Protein AF-G8X7K1-F1 (afdb_monomer_lite)

Organism: Flavobacterium columnare (strain ATCC 49512 / CIP 103533 / TG 44/87) (NCBI:txid1041826)

Sequence (71 aa):
MENQAIIKAKSENKTHIPQILPNGDSPKQLLAKHRYLLYKSRQKWTINQQERAEILFELYPEIKTAYHLSQ

Structure (mmCIF, N/CA/C/O backbone):
data_AF-G8X7K1-F1
#
_entry.id   AF-G8X7K1-F1
#
loop_
_atom_site.group_PDB
_atom_site.id
_atom_site.type_symbol
_atom_site.label_atom_id
_atom_site.label_alt_id
_atom_site.label_comp_id
_atom_site.label_asym_id
_atom_site.label_entity_id
_atom_site.label_seq_id
_atom_site.pdbx_PDB_ins_code
_atom_site.Cartn_x
_atom_site.Cartn_y
_atom_site.Cartn_z
_atom_site.occupancy
_atom_site.B_iso_or_equiv
_atom_site.auth_seq_id
_atom_site.auth_comp_id
_atom_site.auth_asym_id
_atom_site.auth_atom_id
_atom_site.pdbx_PDB_model_num
ATOM 1 N N . MET A 1 1 ? -14.045 -1.773 3.516 1.00 77.06 1 MET A N 1
ATOM 2 C CA . MET A 1 1 ? -12.821 -0.958 3.298 1.00 77.06 1 MET A CA 1
ATOM 3 C C . MET A 1 1 ? -12.334 -0.355 4.612 1.00 77.06 1 MET A C 1
ATOM 5 O O . MET A 1 1 ? -13.164 -0.041 5.455 1.00 77.06 1 MET A O 1
ATOM 9 N N . GLU A 1 2 ? -11.024 -0.140 4.777 1.00 84.50 2 GLU A N 1
ATOM 10 C CA . GLU A 1 2 ? -10.404 0.411 6.005 1.00 84.50 2 GLU A CA 1
ATOM 11 C C . GLU A 1 2 ? -11.080 1.710 6.495 1.00 84.50 2 GLU A C 1
ATOM 13 O O . GLU A 1 2 ? -11.350 1.867 7.680 1.00 84.50 2 GLU A O 1
ATOM 18 N N . ASN A 1 3 ? -11.490 2.601 5.583 1.00 86.94 3 ASN A N 1
ATOM 19 C CA . ASN A 1 3 ? -12.238 3.813 5.946 1.00 86.94 3 ASN A CA 1
ATOM 20 C C . ASN A 1 3 ? -13.567 3.517 6.670 1.00 86.94 3 ASN A C 1
ATOM 22 O O . ASN A 1 3 ? -13.920 4.233 7.601 1.00 86.94 3 ASN A O 1
ATOM 26 N N . GLN A 1 4 ? -14.294 2.465 6.279 1.00 89.44 4 GLN A N 1
ATOM 27 C CA . GLN A 1 4 ? -15.538 2.067 6.952 1.00 89.44 4 GLN A CA 1
ATOM 28 C C . GLN A 1 4 ? -15.253 1.524 8.356 1.00 89.44 4 GLN A C 1
ATOM 30 O O . GLN A 1 4 ? -15.993 1.830 9.286 1.00 89.44 4 GLN A O 1
ATOM 35 N N . ALA A 1 5 ? -14.161 0.772 8.525 1.00 88.75 5 ALA A N 1
ATOM 36 C CA . ALA A 1 5 ? -13.732 0.287 9.834 1.00 88.75 5 ALA A CA 1
ATOM 37 C C . ALA A 1 5 ? -13.341 1.450 10.763 1.00 88.75 5 ALA A C 1
ATOM 39 O O . ALA A 1 5 ? -13.724 1.453 11.931 1.00 88.75 5 ALA A O 1
ATOM 40 N N . ILE A 1 6 ? -12.669 2.482 10.238 1.00 90.00 6 ILE A N 1
ATOM 41 C CA . ILE A 1 6 ? -12.365 3.717 10.979 1.00 90.00 6 ILE A CA 1
ATOM 42 C C . ILE A 1 6 ? -13.650 4.448 11.387 1.00 90.00 6 ILE A C 1
ATOM 44 O O . ILE A 1 6 ? -13.776 4.855 12.539 1.00 90.00 6 ILE A O 1
ATOM 48 N N . ILE A 1 7 ? -14.600 4.625 10.461 1.00 93.25 7 ILE A N 1
ATOM 49 C CA . ILE A 1 7 ? -15.882 5.293 10.746 1.00 93.25 7 ILE A CA 1
ATOM 50 C C . ILE A 1 7 ? -16.648 4.533 11.835 1.00 93.25 7 ILE A C 1
ATOM 52 O O . ILE A 1 7 ? -17.111 5.147 12.794 1.00 93.25 7 ILE A O 1
ATOM 56 N N . LYS A 1 8 ? -16.714 3.201 11.733 1.00 93.19 8 LYS A N 1
ATOM 57 C CA . LYS A 1 8 ? -17.362 2.346 12.731 1.00 93.19 8 LYS A CA 1
ATOM 58 C C . LYS A 1 8 ? -16.690 2.460 14.102 1.00 93.19 8 LYS A C 1
ATOM 60 O O . LYS A 1 8 ? -17.371 2.725 15.086 1.00 93.19 8 LYS A O 1
ATOM 65 N N . ALA A 1 9 ? -15.364 2.341 14.171 1.00 92.25 9 ALA A N 1
ATOM 66 C CA . ALA A 1 9 ? -14.626 2.464 15.428 1.00 92.25 9 ALA A CA 1
ATOM 67 C C . ALA A 1 9 ? -14.870 3.827 16.098 1.00 92.25 9 ALA A C 1
ATOM 69 O O . ALA A 1 9 ? -15.167 3.880 17.288 1.00 92.25 9 ALA A O 1
ATOM 70 N N . LYS A 1 10 ? -14.869 4.917 15.315 1.00 92.44 10 LYS A N 1
ATOM 71 C CA . LYS A 1 10 ? -15.222 6.257 15.805 1.00 92.44 10 LYS A CA 1
ATOM 72 C C . LYS A 1 10 ? -16.645 6.321 16.363 1.00 92.44 10 LYS A C 1
ATOM 74 O O . LYS A 1 10 ? -16.830 6.876 17.438 1.00 92.44 10 LYS A O 1
ATOM 79 N N . SER A 1 11 ? -17.628 5.738 15.670 1.00 95.12 11 SER A N 1
ATOM 80 C CA . SER A 1 11 ? -19.021 5.711 16.152 1.00 95.12 11 SER A CA 1
ATOM 81 C C . SER A 1 11 ? -19.194 4.927 17.457 1.00 95.12 11 SER A C 1
ATOM 83 O O . SER A 1 11 ? -20.083 5.228 18.243 1.00 95.12 11 SER A O 1
ATOM 85 N N . GLU A 1 12 ? -18.309 3.961 17.715 1.00 95.62 12 GLU A N 1
ATOM 86 C CA . GLU A 1 12 ? -18.296 3.144 18.930 1.00 95.62 12 GLU A CA 1
ATOM 87 C C . GLU A 1 12 ? -17.359 3.696 20.026 1.00 95.6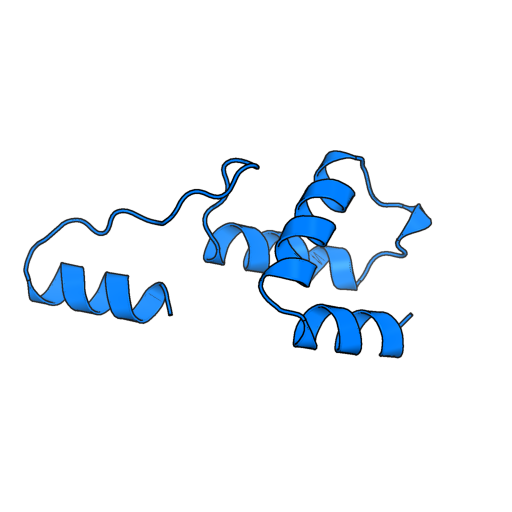2 12 GLU A C 1
ATOM 89 O O . GLU A 1 12 ? -17.164 3.027 21.038 1.00 95.62 12 GLU A O 1
ATOM 94 N N . ASN A 1 13 ? -16.752 4.880 19.841 1.00 93.62 13 ASN A N 1
ATOM 95 C CA . ASN A 1 13 ? -15.695 5.426 20.712 1.00 93.62 13 ASN A CA 1
ATOM 96 C C . ASN A 1 13 ? -14.512 4.459 20.943 1.00 93.62 13 ASN A C 1
ATOM 98 O O . ASN A 1 13 ? -13.907 4.426 22.014 1.00 93.62 13 ASN A O 1
ATOM 102 N N . LYS A 1 14 ? -14.159 3.669 19.924 1.00 93.69 14 LYS A N 1
ATOM 103 C CA . LYS A 1 14 ? -13.021 2.742 19.933 1.00 93.69 14 LYS A CA 1
ATOM 104 C C . LYS A 1 14 ? -11.898 3.233 19.027 1.00 93.69 14 LYS A C 1
ATOM 106 O O . LYS A 1 14 ? -12.124 3.865 17.994 1.00 93.69 14 LYS A O 1
ATOM 111 N N . THR A 1 15 ? -10.672 2.858 19.373 1.00 90.44 15 THR A N 1
ATOM 112 C CA . THR A 1 15 ? -9.508 3.048 18.503 1.00 90.44 15 THR A CA 1
ATOM 113 C C . THR A 1 15 ? -9.540 2.033 17.363 1.00 90.44 15 THR A C 1
ATOM 115 O O . THR A 1 15 ? -9.667 0.832 17.592 1.00 90.44 15 THR A O 1
ATOM 118 N N . HIS A 1 16 ? -9.403 2.504 16.124 1.00 90.19 16 HIS A N 1
ATOM 119 C CA . HIS A 1 16 ? -9.227 1.624 14.972 1.00 90.19 16 HIS A CA 1
ATOM 120 C C . HIS A 1 16 ? -7.802 1.062 14.948 1.00 90.19 16 HIS A C 1
ATOM 122 O O . HIS A 1 16 ? -6.840 1.829 14.895 1.00 90.19 16 HIS A O 1
ATOM 128 N N . ILE A 1 17 ? -7.675 -0.263 14.921 1.00 89.69 17 ILE A N 1
ATOM 129 C CA . ILE A 1 17 ? -6.399 -0.955 14.733 1.00 89.69 17 ILE A CA 1
ATOM 130 C C . ILE A 1 17 ? -6.323 -1.380 13.260 1.00 89.69 17 ILE A C 1
ATOM 132 O O . ILE A 1 17 ? -7.135 -2.205 12.836 1.00 89.69 17 ILE A O 1
ATOM 136 N N . PRO A 1 18 ? -5.415 -0.803 12.453 1.00 89.81 18 PRO A N 1
ATOM 137 C CA . PRO A 1 18 ? -5.287 -1.181 11.054 1.00 89.81 18 PRO A CA 1
ATOM 138 C C . PRO A 1 18 ? -4.709 -2.591 10.920 1.00 89.81 18 PRO A C 1
ATOM 140 O O . PRO A 1 18 ? -3.878 -3.018 11.720 1.00 89.81 18 PRO A O 1
ATOM 143 N N . GLN A 1 19 ? -5.109 -3.290 9.859 1.00 91.12 19 GLN A N 1
ATOM 144 C CA . GLN A 1 19 ? -4.382 -4.472 9.411 1.00 91.12 19 GLN A CA 1
ATOM 145 C C . GLN A 1 19 ? -2.967 -4.050 9.011 1.00 91.12 19 GLN A C 1
ATOM 147 O O . GLN A 1 19 ? -2.807 -3.086 8.263 1.00 91.12 19 GLN A O 1
ATOM 152 N N . ILE A 1 20 ? -1.967 -4.786 9.486 1.00 94.75 20 ILE A N 1
ATOM 153 C CA . ILE A 1 20 ? -0.572 -4.611 9.089 1.00 94.75 20 ILE A CA 1
ATOM 154 C C . ILE A 1 20 ? -0.203 -5.745 8.135 1.00 94.75 20 ILE A C 1
ATOM 156 O O . ILE A 1 20 ? -0.452 -6.914 8.425 1.00 94.75 20 ILE A O 1
ATOM 160 N N . LEU A 1 21 ? 0.336 -5.381 6.976 1.00 94.31 21 LEU A N 1
ATOM 161 C CA . LEU A 1 21 ? 0.795 -6.304 5.942 1.00 94.31 21 LEU A CA 1
ATOM 162 C C . LEU A 1 21 ? 2.242 -6.754 6.222 1.00 94.31 21 LEU A C 1
ATOM 164 O O . LEU A 1 21 ? 2.925 -6.118 7.028 1.00 94.31 21 LEU A O 1
ATOM 168 N N . PRO A 1 22 ? 2.750 -7.811 5.555 1.00 92.44 22 PRO A N 1
ATOM 169 C CA . PRO A 1 22 ? 4.107 -8.324 5.793 1.00 92.44 22 PRO A CA 1
ATOM 170 C C . PRO A 1 22 ? 5.216 -7.274 5.645 1.00 92.44 22 PRO A C 1
ATOM 172 O O . PRO A 1 22 ? 6.214 -7.317 6.356 1.00 92.44 22 PRO A O 1
ATOM 175 N N . ASN A 1 23 ? 5.005 -6.279 4.781 1.00 91.81 23 ASN A N 1
ATOM 176 C CA . ASN A 1 23 ? 5.930 -5.168 4.557 1.00 91.81 23 ASN A CA 1
ATOM 177 C C . ASN A 1 23 ? 5.806 -4.016 5.585 1.00 91.81 23 ASN A C 1
ATOM 179 O O . ASN A 1 23 ? 6.399 -2.949 5.387 1.00 91.81 23 ASN A O 1
ATOM 183 N N . GLY A 1 24 ? 4.983 -4.185 6.626 1.00 93.00 24 GLY A N 1
ATOM 184 C CA . GLY A 1 24 ? 4.742 -3.212 7.695 1.00 93.00 24 GLY A CA 1
ATOM 185 C C . GLY A 1 24 ? 3.762 -2.082 7.359 1.00 93.00 24 GLY A C 1
ATOM 186 O O . GLY A 1 24 ? 3.520 -1.226 8.209 1.00 93.00 24 GLY A O 1
ATOM 187 N N . ASP A 1 25 ? 3.191 -2.055 6.152 1.00 93.69 25 ASP A N 1
ATOM 188 C CA . ASP A 1 25 ? 2.219 -1.034 5.750 1.00 93.69 25 ASP A CA 1
ATOM 189 C C . ASP A 1 25 ? 0.780 -1.471 6.081 1.00 93.69 25 ASP A C 1
ATOM 191 O O . ASP A 1 25 ? 0.451 -2.658 6.047 1.00 93.69 25 ASP A O 1
ATOM 195 N N . SER A 1 26 ? -0.118 -0.513 6.326 1.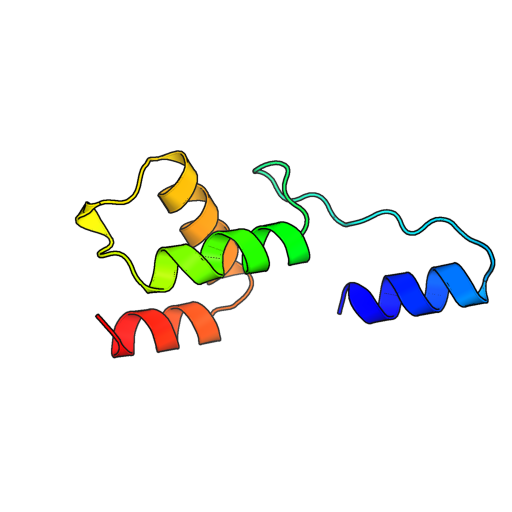00 94.69 26 SER A N 1
ATOM 196 C CA . SER A 1 26 ? -1.558 -0.771 6.208 1.00 94.69 26 SER A CA 1
ATOM 197 C C . SER A 1 26 ? -1.990 -0.821 4.736 1.00 94.69 26 SER A C 1
ATOM 199 O O . SER A 1 26 ? -1.330 -0.212 3.885 1.00 94.69 26 SER A O 1
ATOM 201 N N . PRO A 1 27 ? -3.123 -1.462 4.391 1.00 93.25 27 PRO A N 1
ATOM 202 C CA . PRO A 1 27 ? -3.643 -1.456 3.023 1.00 93.25 27 PRO A CA 1
ATOM 203 C C . PRO A 1 27 ? -3.776 -0.047 2.422 1.00 93.25 27 PRO A C 1
ATOM 205 O O . PRO A 1 27 ? -3.401 0.177 1.269 1.00 93.25 27 PRO A O 1
ATOM 208 N N . LYS A 1 28 ? -4.236 0.943 3.199 1.00 91.56 28 LYS A N 1
ATOM 209 C CA . LYS A 1 28 ? -4.314 2.342 2.749 1.00 91.56 28 LYS A CA 1
ATOM 210 C C . LYS A 1 28 ? -2.941 2.978 2.522 1.00 91.56 28 LYS A C 1
ATOM 212 O O . LYS A 1 28 ? -2.779 3.729 1.559 1.00 91.56 28 LYS A O 1
ATOM 217 N N . GLN A 1 29 ? -1.956 2.689 3.373 1.00 93.19 29 GLN A N 1
ATOM 218 C CA . GLN A 1 29 ? -0.579 3.153 3.167 1.00 93.19 29 GLN A CA 1
ATOM 219 C C . GLN A 1 29 ? 0.040 2.520 1.917 1.00 93.19 29 GLN A C 1
ATOM 221 O O . GLN A 1 29 ? 0.679 3.230 1.138 1.00 93.19 29 GLN A O 1
ATOM 226 N N . LEU A 1 30 ? -0.194 1.222 1.693 1.00 94.31 30 LEU A N 1
ATOM 227 C CA . LEU A 1 30 ? 0.259 0.505 0.505 1.00 94.31 30 LEU A CA 1
ATOM 228 C C . LEU A 1 30 ? -0.290 1.163 -0.766 1.00 94.31 30 LEU A C 1
ATOM 230 O O . LEU A 1 30 ? 0.493 1.564 -1.624 1.00 94.31 30 LEU A O 1
ATOM 234 N N . LEU A 1 31 ? -1.611 1.367 -0.841 1.00 92.56 31 LEU A N 1
ATOM 235 C CA . LEU A 1 31 ? -2.279 2.040 -1.962 1.00 92.56 31 LEU A CA 1
ATOM 236 C C . LEU A 1 31 ? -1.727 3.455 -2.205 1.00 92.56 31 LEU A C 1
ATOM 238 O O . LEU A 1 31 ? -1.432 3.824 -3.344 1.00 92.56 31 LEU A O 1
ATOM 242 N N . ALA A 1 32 ? -1.540 4.245 -1.143 1.00 91.56 32 ALA A N 1
ATOM 243 C CA . ALA A 1 32 ? -1.016 5.606 -1.250 1.00 91.56 32 ALA A CA 1
ATOM 244 C C . ALA A 1 32 ? 0.425 5.641 -1.790 1.00 91.56 32 ALA A C 1
ATOM 246 O O . ALA A 1 32 ? 0.733 6.445 -2.670 1.00 91.56 32 ALA A O 1
ATOM 247 N N . LYS A 1 33 ? 1.299 4.750 -1.305 1.00 89.75 33 LYS A N 1
ATOM 248 C CA . LYS A 1 33 ? 2.691 4.638 -1.773 1.00 89.75 33 LYS A CA 1
ATOM 249 C C . LYS A 1 33 ? 2.762 4.131 -3.214 1.00 89.75 33 LYS A C 1
ATOM 251 O O . LYS A 1 33 ? 3.586 4.612 -3.990 1.00 89.75 33 LYS A O 1
ATOM 256 N N . HIS A 1 34 ? 1.885 3.199 -3.588 1.00 87.38 34 HIS A N 1
ATOM 257 C CA . HIS A 1 34 ? 1.872 2.624 -4.929 1.00 87.38 34 HIS A CA 1
ATOM 258 C C . HIS A 1 34 ? 1.327 3.551 -6.007 1.00 87.38 34 HIS A C 1
ATOM 260 O O . HIS A 1 34 ? 1.757 3.451 -7.154 1.00 87.38 34 HIS A O 1
ATOM 266 N N . ARG A 1 35 ? 0.455 4.502 -5.655 1.00 85.81 35 ARG A N 1
ATOM 267 C CA . ARG A 1 35 ? -0.073 5.493 -6.604 1.00 85.81 35 ARG A CA 1
ATOM 268 C C . ARG A 1 35 ? 1.033 6.187 -7.405 1.00 85.81 35 ARG A C 1
ATOM 270 O O . ARG A 1 35 ? 0.875 6.398 -8.600 1.00 85.81 35 ARG A O 1
ATOM 277 N N . TYR A 1 36 ? 2.161 6.502 -6.769 1.00 81.25 36 TYR A N 1
ATOM 278 C CA . TYR A 1 36 ? 3.303 7.136 -7.433 1.00 81.25 36 TYR A CA 1
ATOM 279 C C . TYR A 1 36 ? 4.156 6.162 -8.260 1.00 81.25 36 TYR A C 1
ATOM 281 O O . TYR A 1 36 ? 4.856 6.590 -9.177 1.00 81.25 36 TYR A O 1
ATOM 289 N N . LEU A 1 37 ? 4.109 4.863 -7.954 1.00 74.94 37 LEU A N 1
ATOM 290 C CA . LEU A 1 37 ? 4.869 3.829 -8.663 1.00 74.94 37 LEU A CA 1
ATOM 291 C C . LEU A 1 37 ? 4.259 3.473 -10.013 1.00 74.94 37 LEU A C 1
ATOM 293 O O . LEU A 1 37 ? 5.010 3.147 -10.928 1.00 74.94 37 LEU A O 1
ATOM 297 N N . LEU A 1 38 ? 2.940 3.618 -10.165 1.00 74.38 38 LEU A N 1
ATOM 298 C CA . LEU A 1 38 ? 2.250 3.403 -11.441 1.00 74.38 38 LEU A CA 1
ATOM 299 C C . LEU A 1 38 ? 2.766 4.332 -12.558 1.00 74.38 38 LEU A C 1
ATOM 301 O O . LEU A 1 38 ? 2.676 3.985 -13.727 1.00 74.38 38 LEU A O 1
ATOM 305 N N . TYR A 1 39 ? 3.372 5.473 -12.208 1.00 78.00 39 TYR A N 1
ATOM 306 C CA . TYR A 1 39 ? 3.967 6.418 -13.163 1.00 78.00 39 TYR A CA 1
ATOM 307 C C . TYR A 1 39 ? 5.446 6.140 -13.483 1.00 78.00 39 TYR A C 1
ATOM 309 O O . TYR A 1 39 ? 6.064 6.880 -14.248 1.00 78.00 39 TYR A O 1
ATOM 317 N N . LYS A 1 40 ? 6.052 5.103 -12.889 1.00 77.12 40 LYS A N 1
ATOM 318 C CA . LYS A 1 40 ? 7.442 4.702 -13.147 1.00 77.12 40 LYS A CA 1
ATOM 319 C C . LYS A 1 40 ? 7.480 3.335 -13.823 1.00 77.12 40 LYS A C 1
ATOM 321 O O . LYS A 1 40 ? 6.806 2.404 -13.392 1.00 77.12 40 LYS A O 1
ATOM 326 N N . SER A 1 41 ? 8.345 3.194 -14.829 1.00 81.62 41 SER A N 1
ATOM 327 C CA . SER A 1 41 ? 8.642 1.887 -15.426 1.00 81.62 41 SER A CA 1
ATOM 328 C C . SER A 1 41 ? 9.154 0.911 -14.363 1.00 81.62 41 SER A C 1
ATOM 330 O O . SER A 1 41 ? 9.989 1.286 -13.529 1.00 81.62 41 SER A O 1
ATOM 332 N N . ARG A 1 42 ? 8.694 -0.345 -14.435 1.00 83.25 42 ARG A N 1
ATOM 333 C CA . ARG A 1 42 ? 9.065 -1.438 -13.518 1.00 83.25 42 ARG A CA 1
ATOM 334 C C . ARG A 1 42 ? 10.575 -1.601 -13.348 1.00 83.25 42 ARG A C 1
ATOM 336 O O . ARG A 1 42 ? 11.046 -1.900 -12.258 1.00 83.25 42 ARG A O 1
ATOM 343 N N . GLN A 1 43 ? 11.342 -1.351 -14.410 1.00 85.19 43 GLN A N 1
ATOM 344 C CA . GLN A 1 43 ? 12.805 -1.478 -14.413 1.00 85.19 43 GLN A CA 1
ATOM 345 C C . GLN A 1 43 ? 13.496 -0.517 -13.432 1.00 85.19 43 GLN A C 1
ATOM 347 O O . GLN A 1 43 ? 14.641 -0.734 -13.056 1.00 85.19 43 GLN A O 1
ATOM 352 N N . LYS A 1 44 ? 12.808 0.551 -13.011 1.00 86.38 44 LYS A N 1
ATOM 353 C CA . LYS A 1 44 ? 13.333 1.557 -12.078 1.00 86.38 44 LYS A CA 1
ATOM 354 C C . LYS A 1 44 ? 12.898 1.314 -10.632 1.00 86.38 44 LYS A C 1
ATOM 356 O O . LYS A 1 44 ? 13.140 2.173 -9.784 1.00 86.38 44 LYS A O 1
ATOM 361 N N . TRP A 1 45 ? 12.204 0.211 -10.352 1.00 90.56 45 TRP A N 1
ATOM 362 C CA . TRP A 1 45 ? 11.713 -0.076 -9.011 1.00 90.56 45 TRP A CA 1
ATOM 363 C C . TRP A 1 45 ? 12.822 -0.629 -8.120 1.00 90.56 45 TRP A C 1
ATOM 365 O O . TRP A 1 45 ? 13.522 -1.568 -8.495 1.00 90.56 45 TRP A O 1
ATOM 375 N N . THR A 1 46 ? 12.944 -0.076 -6.915 1.00 91.81 46 THR A N 1
ATOM 376 C CA . THR A 1 46 ? 13.785 -0.654 -5.861 1.00 91.81 46 THR A CA 1
ATOM 377 C C . THR A 1 46 ? 13.173 -1.953 -5.332 1.00 91.81 46 THR A C 1
ATOM 379 O O . THR A 1 46 ? 11.980 -2.197 -5.510 1.00 91.81 46 THR A O 1
ATOM 382 N N . ILE A 1 47 ? 13.957 -2.766 -4.620 1.00 92.06 47 ILE A N 1
ATOM 383 C CA . ILE A 1 47 ? 13.488 -4.029 -4.015 1.00 92.06 47 ILE A CA 1
ATOM 384 C C . ILE A 1 47 ? 12.235 -3.794 -3.150 1.00 92.06 47 ILE A C 1
ATOM 386 O O . ILE A 1 47 ? 11.208 -4.432 -3.348 1.00 92.06 47 ILE A O 1
ATOM 390 N N . ASN A 1 48 ? 12.261 -2.771 -2.291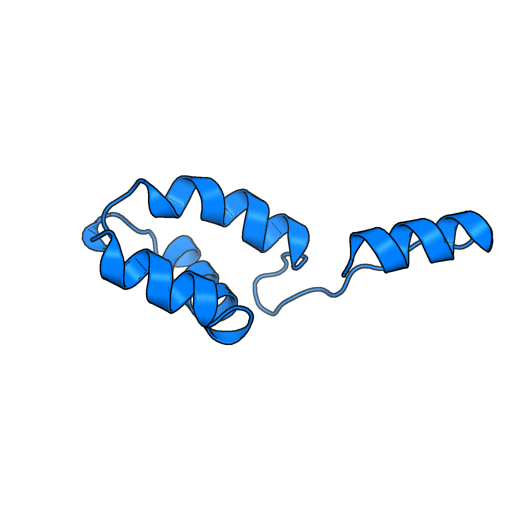 1.00 90.94 48 ASN A N 1
ATOM 391 C CA . ASN A 1 48 ? 11.127 -2.399 -1.434 1.00 90.94 48 ASN A CA 1
ATOM 392 C C . ASN A 1 48 ? 9.869 -1.967 -2.211 1.00 90.94 48 ASN A C 1
ATOM 394 O O . ASN A 1 48 ? 8.767 -1.968 -1.655 1.00 90.94 48 ASN A O 1
ATOM 398 N N . GLN A 1 49 ? 10.029 -1.491 -3.449 1.00 91.62 49 GLN A N 1
ATOM 399 C CA . GLN A 1 49 ? 8.918 -1.123 -4.329 1.00 91.62 49 GLN A CA 1
ATOM 400 C C . GLN A 1 49 ? 8.357 -2.355 -5.040 1.00 91.62 49 GLN A C 1
ATOM 402 O O . GLN A 1 49 ? 7.141 -2.448 -5.177 1.00 91.62 49 GLN A O 1
ATOM 407 N N . GLN A 1 50 ? 9.218 -3.299 -5.427 1.00 92.00 50 GLN A N 1
ATOM 408 C CA . GLN A 1 50 ? 8.817 -4.586 -6.000 1.00 92.00 50 GLN A CA 1
ATOM 409 C C . GLN A 1 50 ? 8.024 -5.417 -4.985 1.00 92.00 50 GLN A C 1
ATOM 411 O O . GLN A 1 50 ? 6.902 -5.804 -5.288 1.00 92.00 50 GLN A O 1
ATOM 416 N N . GLU A 1 51 ? 8.520 -5.556 -3.753 1.00 93.88 51 GLU A N 1
ATOM 417 C CA . GLU A 1 51 ? 7.813 -6.241 -2.656 1.00 93.88 51 GLU A CA 1
ATOM 418 C C . GLU A 1 51 ? 6.419 -5.632 -2.417 1.00 93.88 51 GLU A C 1
ATOM 420 O O . GLU A 1 51 ? 5.404 -6.322 -2.332 1.00 93.88 51 GLU A O 1
ATOM 425 N N . ARG A 1 52 ? 6.335 -4.296 -2.381 1.00 94.12 52 ARG A N 1
ATOM 426 C CA . ARG A 1 52 ? 5.050 -3.589 -2.278 1.00 94.12 52 ARG A CA 1
ATOM 427 C C . ARG A 1 52 ? 4.127 -3.879 -3.458 1.00 94.12 52 ARG A C 1
ATOM 429 O O . ARG A 1 52 ? 2.915 -3.910 -3.267 1.00 94.12 52 ARG A O 1
ATOM 436 N N . ALA A 1 53 ? 4.673 -4.025 -4.662 1.00 92.44 53 ALA A N 1
ATOM 437 C CA . ALA A 1 53 ? 3.889 -4.261 -5.869 1.00 92.44 53 ALA A CA 1
ATOM 438 C C . ALA A 1 53 ? 3.325 -5.674 -5.882 1.00 92.44 53 ALA A C 1
ATOM 440 O O . ALA A 1 53 ? 2.174 -5.859 -6.257 1.00 92.44 53 ALA A O 1
ATOM 441 N N . GLU A 1 54 ? 4.106 -6.647 -5.424 1.00 93.88 54 GLU A N 1
ATOM 442 C CA . GLU A 1 54 ? 3.669 -8.030 -5.258 1.00 93.88 54 GLU A CA 1
ATOM 443 C C . GLU A 1 54 ? 2.484 -8.110 -4.296 1.00 93.88 54 GLU A C 1
ATOM 445 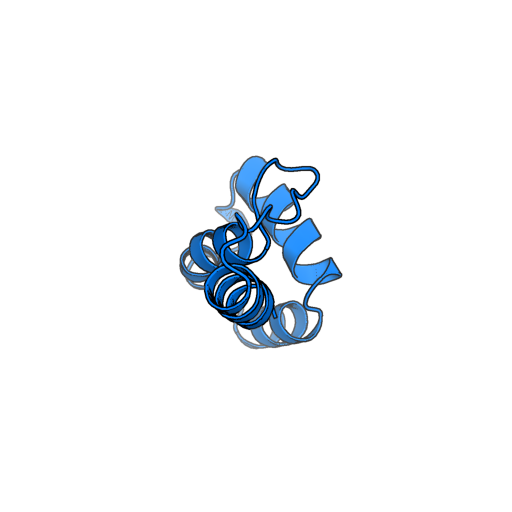O O . GLU A 1 54 ? 1.415 -8.570 -4.696 1.00 93.88 54 GLU A O 1
ATOM 450 N N . ILE A 1 55 ? 2.622 -7.537 -3.095 1.00 95.38 55 ILE A N 1
ATOM 451 C CA . ILE A 1 55 ? 1.536 -7.497 -2.104 1.00 95.38 55 ILE A CA 1
ATOM 452 C C . ILE A 1 55 ? 0.315 -6.752 -2.664 1.00 95.38 55 ILE A C 1
ATOM 454 O O . ILE A 1 55 ? -0.822 -7.185 -2.484 1.00 95.38 55 ILE A O 1
ATOM 458 N N . LEU A 1 56 ? 0.519 -5.628 -3.363 1.00 94.56 56 LEU A N 1
ATOM 459 C CA . LEU A 1 56 ? -0.594 -4.872 -3.938 1.00 94.56 56 LEU A CA 1
ATOM 460 C C . LEU A 1 56 ? -1.333 -5.682 -5.006 1.00 94.56 56 LEU A C 1
ATOM 462 O O . LEU A 1 56 ? -2.557 -5.688 -5.023 1.00 94.56 56 LEU A O 1
ATOM 466 N N . PHE A 1 57 ? -0.607 -6.334 -5.905 1.00 93.94 57 PHE A N 1
ATOM 467 C CA . PHE A 1 57 ? -1.188 -7.093 -7.007 1.00 93.94 57 PHE A CA 1
ATOM 468 C C . PHE A 1 57 ? -1.859 -8.390 -6.557 1.00 93.94 57 PHE A C 1
ATOM 470 O O . PHE A 1 57 ? -2.744 -8.872 -7.262 1.00 93.94 57 PHE A O 1
ATOM 477 N N . GLU A 1 58 ? -1.457 -8.939 -5.412 1.00 94.62 58 GLU A N 1
ATOM 478 C CA . GLU A 1 58 ? -2.162 -10.033 -4.745 1.00 94.62 58 GLU A CA 1
ATOM 479 C C . GLU A 1 58 ? -3.485 -9.553 -4.132 1.00 94.62 58 GLU A C 1
ATOM 481 O O . GLU A 1 58 ? -4.526 -10.170 -4.350 1.00 94.62 58 GLU A O 1
ATOM 486 N N . LEU A 1 59 ? -3.465 -8.421 -3.418 1.00 93.38 59 LEU A N 1
ATOM 487 C CA . LEU A 1 59 ? -4.652 -7.867 -2.759 1.00 93.38 59 LEU A CA 1
ATOM 488 C C . LEU A 1 59 ? -5.653 -7.220 -3.730 1.00 93.38 59 LEU A C 1
ATO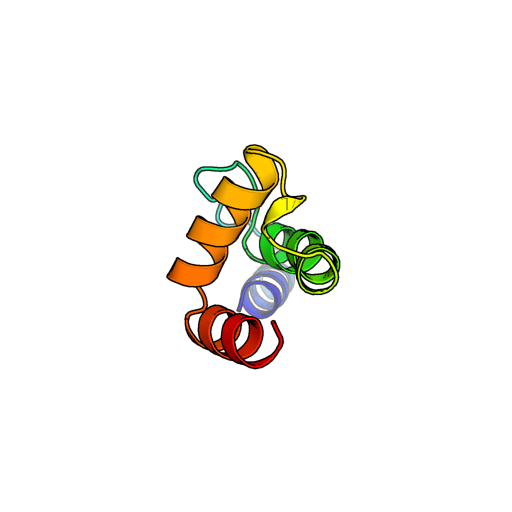M 490 O O . LEU A 1 59 ? -6.847 -7.199 -3.440 1.00 93.38 59 LEU A O 1
ATOM 494 N N . TYR A 1 60 ? -5.171 -6.681 -4.854 1.00 93.19 60 TYR A N 1
ATOM 495 C CA . TYR A 1 60 ? -5.955 -5.923 -5.836 1.00 93.19 60 TYR A CA 1
ATOM 496 C C . TYR A 1 60 ? -5.598 -6.337 -7.283 1.00 93.19 60 TYR A C 1
ATOM 498 O O . TYR A 1 60 ? -4.888 -5.607 -7.996 1.00 93.19 60 TYR A O 1
ATOM 506 N N . PRO A 1 61 ? -6.061 -7.511 -7.755 1.00 94.31 61 PRO A N 1
ATOM 507 C CA . PRO A 1 61 ? -5.773 -8.022 -9.102 1.00 94.31 61 PRO A CA 1
ATOM 508 C C . PRO A 1 61 ? -6.226 -7.093 -10.243 1.00 94.31 61 PRO A C 1
ATOM 510 O O . PRO A 1 61 ? -5.638 -7.075 -11.329 1.00 94.31 61 PRO A O 1
ATOM 513 N N . GLU A 1 62 ? -7.252 -6.281 -10.011 1.00 92.88 62 GLU A N 1
ATOM 514 C CA . GLU A 1 62 ? -7.728 -5.259 -10.938 1.00 92.88 62 GLU A CA 1
ATOM 515 C C . GLU A 1 62 ? -6.681 -4.160 -11.166 1.00 92.88 62 GLU A C 1
ATOM 517 O O . GLU A 1 62 ? -6.480 -3.726 -12.301 1.00 92.88 62 GLU A O 1
ATOM 522 N N . ILE A 1 63 ? -5.936 -3.773 -10.122 1.00 92.25 63 ILE A N 1
ATOM 523 C CA . ILE A 1 63 ? -4.841 -2.801 -10.237 1.00 92.25 63 ILE A CA 1
ATOM 524 C C . ILE A 1 63 ? -3.678 -3.416 -11.018 1.00 92.25 63 ILE A C 1
ATOM 526 O O . ILE A 1 63 ? -3.074 -2.733 -11.844 1.00 92.25 63 ILE A O 1
ATOM 530 N N . LYS A 1 64 ? -3.389 -4.709 -10.812 1.00 92.50 64 LYS A N 1
ATOM 531 C CA . LYS A 1 64 ? -2.391 -5.450 -11.604 1.00 92.50 64 LYS A CA 1
ATOM 532 C C . LYS A 1 64 ? -2.732 -5.408 -13.091 1.00 92.50 64 LYS A C 1
ATOM 534 O O . LYS A 1 64 ? -1.887 -5.052 -13.908 1.00 92.50 64 LYS A O 1
ATOM 539 N N . THR A 1 65 ? -3.986 -5.715 -13.415 1.00 92.25 65 THR A N 1
ATOM 540 C CA . THR A 1 65 ? -4.493 -5.715 -14.791 1.00 92.25 65 THR A CA 1
ATOM 541 C C . THR A 1 65 ? -4.388 -4.323 -15.413 1.00 92.25 65 THR A C 1
ATOM 543 O O . THR A 1 65 ? -3.814 -4.172 -16.487 1.00 92.25 65 THR A O 1
ATOM 546 N N . ALA A 1 66 ? -4.866 -3.287 -14.715 1.00 89.81 66 ALA A N 1
ATOM 547 C CA . ALA A 1 66 ? -4.779 -1.906 -15.187 1.00 89.81 66 ALA A CA 1
ATOM 548 C C . ALA A 1 66 ? -3.327 -1.448 -15.392 1.00 89.81 66 ALA A C 1
ATOM 550 O O . ALA A 1 66 ? -3.016 -0.814 -16.398 1.00 89.81 66 ALA A O 1
ATOM 551 N N . TYR A 1 67 ? -2.425 -1.808 -14.474 1.00 88.38 67 TYR A N 1
ATOM 552 C CA . TYR A 1 67 ? -1.002 -1.520 -14.612 1.00 88.38 67 TYR A CA 1
ATOM 5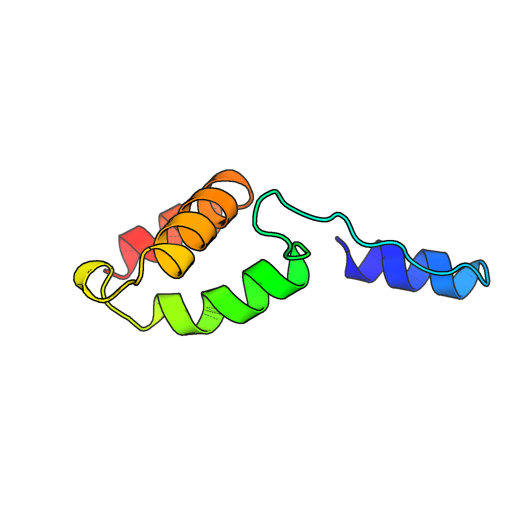53 C C . TYR A 1 67 ? -0.430 -2.150 -15.886 1.00 88.38 67 TYR A C 1
ATOM 555 O O . TYR A 1 67 ? 0.213 -1.450 -16.663 1.00 88.38 67 TYR A O 1
ATOM 563 N N . HIS A 1 68 ? -0.702 -3.434 -16.139 1.00 87.75 68 HIS A N 1
ATOM 564 C CA . HIS A 1 68 ? -0.228 -4.138 -17.336 1.00 87.75 68 HIS A CA 1
ATOM 565 C C . HIS A 1 68 ? -0.765 -3.562 -18.647 1.00 87.75 68 HIS A C 1
ATOM 567 O O . HIS A 1 68 ? -0.039 -3.573 -19.632 1.00 87.75 68 HIS A O 1
ATOM 573 N N . LEU A 1 69 ? -1.989 -3.033 -18.657 1.00 88.06 69 LEU A N 1
ATOM 574 C CA . LEU A 1 69 ? -2.563 -2.358 -19.828 1.00 88.06 69 LEU A CA 1
ATOM 575 C C . LEU A 1 69 ? -1.949 -0.972 -20.102 1.00 88.06 69 LEU A C 1
ATOM 577 O O . LEU A 1 69 ? -2.120 -0.437 -21.192 1.00 88.06 69 LEU A O 1
ATOM 581 N N . SER A 1 70 ? -1.280 -0.376 -19.110 1.00 82.12 70 SER A N 1
ATOM 582 C CA . SER A 1 70 ? -0.714 0.982 -19.172 1.00 82.12 70 SER A CA 1
ATOM 583 C C . SER A 1 70 ? 0.803 1.044 -19.396 1.00 82.12 70 SER A C 1
ATOM 585 O O . SER A 1 70 ? 1.353 2.144 -19.459 1.00 82.12 70 SER A O 1
ATOM 587 N N . GLN A 1 71 ? 1.481 -0.108 -19.430 1.00 71.31 71 GLN A N 1
ATOM 588 C CA . GLN A 1 71 ? 2.931 -0.202 -19.641 1.00 71.31 71 GLN A CA 1
ATOM 589 C C . GLN A 1 71 ? 3.291 -0.254 -21.124 1.00 71.31 71 GLN A C 1
ATOM 591 O O . GLN A 1 71 ? 2.496 -0.815 -21.908 1.00 71.31 71 GLN A O 1
#

InterPro domains:
  IPR002560 Transposase IS204/IS1001/IS1096/IS1165, DDE domain [PF01610] (14-70)

pLDDT: mean 89.76, std 5.5, range [71.31, 95.62]

Secondary structure (DSSP, 8-state):
-HHHHHHHHHHTT--------TTS--HHHHHHHHHTGGGS-GGG--HHHHHHHHHHHHH-HHHHHHHHHT-

Radius of gyration: 14.34 Å; chains: 1; bounding box: 33×17×40 Å

Foldseek 3Di:
DLVVQCVVCVVVVHDRDADADPLRDGPVRLVVVCVVVLPDDPVPDDPSRVVSVVVNCVVCVVVVVVSVVSD